Protein AF-A0A1Z8S984-F1 (afdb_monomer_lite)

Radius of gyration: 22.53 Å; chains: 1; bounding box: 60×29×44 Å

Secondary structure (DSSP, 8-state):
--HHHHHHHHHHHHHHHHS------S---HHHHHHHHHHHHHHHHHHH-SSHHHHHHHTTS-HHHHHHHHHHHT----

Sequence (78 aa):
MDRNREEQDAFFEFFEREFPRGNDTTTDTLPFELAYIEQKRIKLALDQCQNHTQAAKHLGIGRTNLLAKLKKYGISKN

Foldseek 3Di:
DCVPVVVVVVVVVVCCVVPPPPPPPVCCDVVNVVLVVVVVLLVVLLVVDPDLCSSCVVVVHDSVVSVVSCVVVVPDRD

Structure (mmCIF, N/CA/C/O backbone):
data_AF-A0A1Z8S984-F1
#
_entry.id   AF-A0A1Z8S984-F1
#
loop_
_atom_site.group_PDB
_atom_site.id
_atom_site.type_symbol
_atom_site.label_atom_id
_atom_site.label_alt_id
_atom_site.label_comp_id
_atom_site.label_asym_id
_atom_site.label_entity_id
_atom_site.label_seq_id
_atom_site.pdbx_PDB_ins_code
_atom_site.Cartn_x
_atom_site.Cartn_y
_atom_site.Cartn_z
_atom_site.occupancy
_atom_site.B_iso_or_equiv
_atom_site.auth_seq_id
_atom_site.auth_comp_id
_atom_site.auth_asym_id
_atom_site.auth_atom_id
_atom_site.pdbx_PDB_model_num
ATOM 1 N N . MET A 1 1 ? 45.431 -19.081 -31.291 1.00 50.53 1 MET A N 1
ATOM 2 C CA . MET A 1 1 ? 44.679 -17.826 -31.139 1.00 50.53 1 MET A CA 1
ATOM 3 C C . MET A 1 1 ? 43.356 -18.060 -31.858 1.00 50.53 1 MET A C 1
ATOM 5 O O . MET A 1 1 ? 43.395 -18.171 -33.066 1.00 50.53 1 MET A O 1
ATOM 9 N N . ASP A 1 2 ? 42.209 -18.310 -31.242 1.00 60.06 2 ASP A N 1
ATOM 10 C CA . ASP A 1 2 ? 41.829 -18.195 -29.837 1.00 60.06 2 ASP A CA 1
ATOM 11 C C . ASP A 1 2 ? 40.542 -19.034 -29.651 1.00 60.06 2 ASP A C 1
ATOM 13 O O . ASP A 1 2 ? 39.439 -18.509 -29.710 1.00 60.06 2 ASP A O 1
ATOM 17 N N . ARG A 1 3 ? 40.661 -20.368 -29.512 1.00 62.59 3 ARG A N 1
ATOM 18 C CA . ARG A 1 3 ? 39.501 -21.294 -29.407 1.00 62.59 3 ARG A CA 1
ATOM 19 C C . ARG A 1 3 ? 38.517 -20.896 -28.301 1.00 62.59 3 ARG A C 1
ATOM 21 O O . ARG A 1 3 ? 37.318 -21.081 -28.430 1.00 62.59 3 ARG A O 1
ATOM 28 N N . ASN A 1 4 ? 39.044 -20.276 -27.250 1.00 79.31 4 ASN A N 1
ATOM 29 C CA . ASN A 1 4 ? 38.266 -19.725 -26.149 1.00 79.31 4 ASN A CA 1
ATOM 30 C C . ASN A 1 4 ? 37.316 -18.603 -26.612 1.00 79.31 4 ASN A C 1
ATOM 32 O O . ASN A 1 4 ? 36.208 -18.478 -26.110 1.00 79.31 4 ASN A O 1
ATOM 36 N N . ARG A 1 5 ? 37.724 -17.801 -27.600 1.00 83.31 5 ARG A N 1
ATOM 37 C CA . ARG A 1 5 ? 36.904 -16.713 -28.134 1.00 83.31 5 ARG A CA 1
ATOM 38 C C . ARG A 1 5 ? 35.772 -17.233 -29.011 1.00 83.31 5 ARG A C 1
ATOM 40 O O . ARG A 1 5 ? 34.654 -16.774 -28.861 1.00 83.31 5 ARG A O 1
ATOM 47 N N . GLU A 1 6 ? 36.043 -18.230 -29.848 1.00 88.50 6 GLU A N 1
ATOM 48 C CA . GLU A 1 6 ? 35.015 -18.870 -30.682 1.00 88.50 6 GLU A CA 1
ATOM 49 C C . GLU A 1 6 ? 33.940 -19.561 -29.827 1.00 88.50 6 GLU A C 1
ATOM 51 O O . GLU A 1 6 ? 32.751 -19.438 -30.108 1.00 88.50 6 GLU A O 1
ATOM 56 N N . GLU A 1 7 ? 34.343 -20.238 -28.746 1.00 86.62 7 GLU A N 1
ATOM 57 C CA . GLU A 1 7 ? 33.408 -20.848 -27.792 1.00 86.62 7 GLU A CA 1
ATOM 58 C C . GLU A 1 7 ? 32.582 -19.798 -27.035 1.00 86.62 7 GLU A C 1
ATOM 60 O O . GLU A 1 7 ? 31.379 -19.982 -26.845 1.00 86.62 7 GLU A O 1
ATOM 65 N N . GLN A 1 8 ? 33.203 -18.684 -26.631 1.00 88.62 8 GLN A N 1
ATOM 66 C CA . GLN A 1 8 ? 32.494 -17.568 -26.002 1.00 88.62 8 GLN A CA 1
ATOM 67 C C . GLN A 1 8 ? 31.497 -16.923 -26.964 1.00 88.62 8 GLN A C 1
ATOM 69 O O . GLN A 1 8 ? 30.342 -16.731 -26.592 1.00 88.62 8 GLN A O 1
ATOM 74 N N . ASP A 1 9 ? 31.912 -16.634 -28.196 1.00 92.69 9 ASP A N 1
ATOM 75 C CA . ASP A 1 9 ? 31.061 -16.012 -29.210 1.00 92.69 9 ASP A CA 1
ATOM 76 C C . ASP A 1 9 ? 29.850 -16.912 -29.519 1.00 92.69 9 ASP A C 1
ATOM 78 O O . ASP A 1 9 ? 28.713 -16.440 -29.505 1.00 92.69 9 ASP A O 1
ATOM 82 N N . ALA A 1 10 ? 30.061 -18.226 -29.662 1.00 90.62 10 ALA A N 1
ATOM 83 C CA . ALA A 1 10 ? 28.981 -19.196 -29.853 1.00 90.62 10 ALA A CA 1
ATOM 84 C C . ALA A 1 10 ? 28.027 -19.277 -28.647 1.00 90.62 10 ALA A C 1
ATOM 86 O O . ALA A 1 10 ? 26.811 -19.404 -28.815 1.00 90.62 10 ALA A O 1
ATOM 87 N N . PHE A 1 11 ? 28.558 -19.190 -27.423 1.00 90.69 11 PHE A N 1
ATOM 88 C CA . PHE A 1 11 ? 27.746 -19.156 -26.207 1.00 90.69 11 PHE A CA 1
ATOM 89 C C . PHE A 1 11 ? 26.890 -17.885 -26.130 1.00 90.69 11 PHE A C 1
ATOM 91 O O . PHE A 1 11 ? 25.703 -17.970 -25.817 1.00 90.69 11 PHE A O 1
ATOM 98 N N . PHE A 1 12 ? 27.460 -16.718 -26.441 1.00 86.94 12 PHE A N 1
ATOM 99 C CA . PHE A 1 12 ? 26.728 -15.451 -26.432 1.00 86.94 12 PHE A CA 1
ATOM 100 C C . PHE A 1 12 ? 25.680 -15.378 -27.547 1.00 86.94 12 PHE A C 1
ATOM 102 O O . PHE A 1 12 ? 24.571 -14.916 -27.288 1.00 86.94 12 PHE A O 1
ATOM 109 N N . GLU A 1 13 ? 25.970 -15.887 -28.747 1.00 90.44 13 GLU A N 1
ATOM 110 C CA . GLU A 1 13 ? 24.976 -15.992 -29.824 1.00 90.44 13 GLU A CA 1
ATOM 111 C C . GLU A 1 13 ? 23.811 -16.907 -29.444 1.00 90.44 13 GLU A C 1
ATOM 113 O O . GLU A 1 13 ? 22.650 -16.563 -29.667 1.00 90.44 13 GLU A O 1
ATOM 118 N N . PHE A 1 14 ? 24.104 -18.063 -28.841 1.00 90.00 14 PHE A N 1
ATOM 119 C CA . PHE A 1 14 ? 23.070 -18.949 -28.312 1.00 90.00 14 PHE A CA 1
ATOM 120 C C . PHE A 1 14 ? 22.237 -18.237 -27.244 1.00 90.00 14 PHE A C 1
ATOM 122 O O . PHE A 1 14 ? 21.011 -18.276 -27.286 1.00 90.00 14 PHE A O 1
ATOM 129 N N . PHE A 1 15 ? 22.893 -17.548 -26.312 1.00 85.69 15 PHE A N 1
ATOM 130 C CA . PHE A 1 15 ? 22.218 -16.850 -25.229 1.00 85.69 15 PHE A CA 1
ATOM 131 C C . PHE A 1 15 ? 21.290 -15.741 -25.742 1.00 85.69 15 PHE A C 1
ATOM 133 O O . PHE A 1 15 ? 20.128 -15.710 -25.359 1.00 85.69 15 PHE A O 1
ATOM 140 N N . GLU A 1 16 ? 21.749 -14.880 -26.651 1.00 85.06 16 GLU A N 1
ATOM 141 C CA . GLU A 1 16 ? 20.919 -13.808 -27.225 1.00 85.06 16 GLU A CA 1
ATOM 142 C C . GLU A 1 16 ? 19.770 -14.353 -28.094 1.00 85.06 16 GLU A C 1
ATOM 144 O O . GLU A 1 16 ? 18.708 -13.735 -28.175 1.00 85.06 16 GLU A O 1
ATOM 149 N N . ARG A 1 17 ? 19.950 -15.520 -28.730 1.00 83.62 17 ARG A N 1
ATOM 150 C CA . ARG 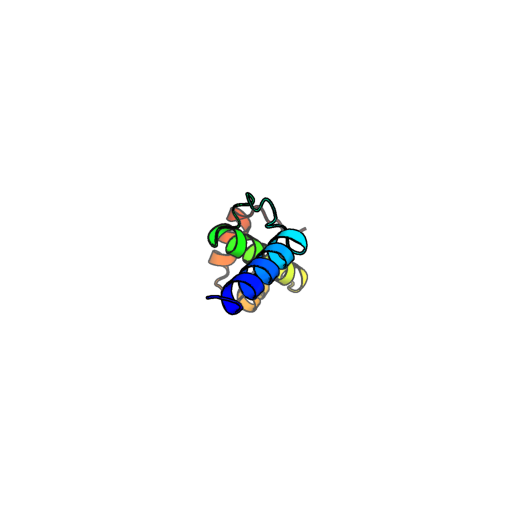A 1 17 ? 18.907 -16.164 -29.543 1.00 83.62 17 ARG A CA 1
ATOM 151 C C . ARG A 1 17 ? 17.823 -16.831 -28.698 1.00 83.62 17 ARG A C 1
ATOM 153 O O . ARG A 1 17 ? 16.644 -16.686 -29.009 1.00 83.62 17 ARG A O 1
ATOM 160 N N . GLU A 1 18 ? 18.216 -17.589 -27.677 1.00 86.25 18 GLU A N 1
ATOM 161 C CA . GLU A 1 18 ? 17.287 -18.368 -26.843 1.00 86.25 18 GLU A CA 1
ATOM 162 C C . GLU A 1 18 ? 16.695 -17.542 -25.690 1.00 86.25 18 GLU A C 1
ATOM 164 O O . GLU A 1 18 ? 15.590 -17.818 -25.226 1.00 86.25 18 GLU A O 1
ATOM 169 N N . PHE A 1 19 ? 17.407 -16.500 -25.253 1.00 78.88 19 PHE A N 1
ATOM 170 C CA . PHE A 1 19 ? 16.965 -15.526 -24.259 1.00 78.88 19 PHE A CA 1
ATOM 171 C C . PHE A 1 19 ? 16.973 -14.133 -24.892 1.00 78.88 19 PHE A C 1
ATOM 173 O O . PHE A 1 19 ? 17.781 -13.286 -24.496 1.00 78.88 19 PHE A O 1
ATOM 180 N N . PRO A 1 20 ? 16.094 -13.876 -25.884 1.00 72.50 20 PRO A N 1
ATOM 181 C CA . PRO A 1 20 ? 15.998 -12.556 -26.480 1.00 72.50 20 PRO A CA 1
ATOM 182 C C . PRO A 1 20 ? 15.761 -11.573 -25.348 1.00 72.50 20 PRO A C 1
ATOM 184 O O . PRO A 1 20 ? 14.832 -11.759 -24.554 1.00 72.50 20 PRO A O 1
ATOM 187 N N . ARG A 1 21 ? 16.620 -10.552 -25.246 1.00 67.19 21 ARG A N 1
ATOM 188 C CA . ARG A 1 21 ? 16.379 -9.441 -24.329 1.00 67.19 21 ARG A CA 1
ATOM 189 C C . ARG A 1 21 ? 14.976 -8.963 -24.646 1.00 67.19 21 ARG A C 1
ATOM 191 O O . ARG A 1 21 ? 14.729 -8.452 -25.741 1.00 67.19 21 ARG A O 1
ATOM 198 N N . GLY A 1 22 ? 14.046 -9.225 -23.729 1.00 60.53 22 GLY A N 1
ATOM 199 C CA . GLY A 1 22 ? 12.700 -8.703 -23.843 1.00 60.53 22 GLY A CA 1
ATOM 200 C C . GLY A 1 22 ? 12.841 -7.217 -24.126 1.00 60.53 22 GLY A C 1
ATOM 201 O O . GLY A 1 22 ? 13.785 -6.583 -23.649 1.00 60.53 22 GLY 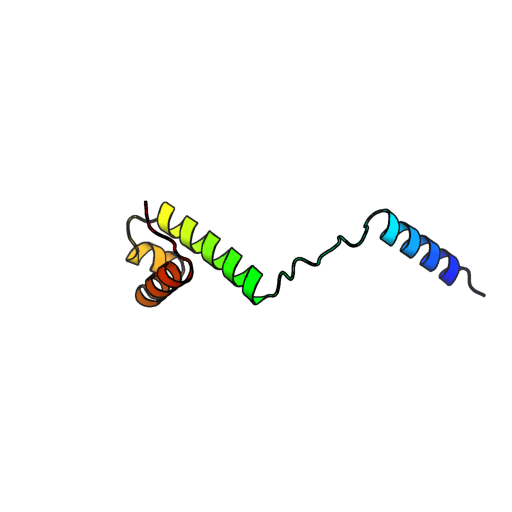A O 1
ATOM 202 N N . ASN A 1 23 ? 11.957 -6.666 -24.948 1.00 60.12 23 ASN A N 1
ATOM 203 C CA . ASN A 1 23 ? 11.850 -5.224 -25.119 1.00 60.12 23 ASN A CA 1
ATOM 204 C C . ASN A 1 23 ? 11.383 -4.594 -23.787 1.00 60.12 23 ASN A C 1
ATOM 206 O O . ASN A 1 23 ? 10.299 -4.011 -23.741 1.00 60.12 23 ASN A O 1
ATOM 210 N N . ASP A 1 24 ? 12.177 -4.725 -22.716 1.00 61.00 24 ASP A N 1
ATOM 211 C CA . ASP A 1 24 ? 12.014 -4.179 -21.370 1.00 61.00 24 ASP A CA 1
ATOM 212 C C . ASP A 1 24 ? 12.208 -2.669 -21.460 1.00 61.00 24 ASP A C 1
ATOM 214 O O . ASP A 1 24 ? 13.174 -2.052 -21.022 1.00 61.00 24 ASP A O 1
ATOM 218 N N . THR A 1 25 ? 11.239 -2.067 -22.128 1.00 57.12 25 THR A N 1
ATOM 219 C CA . THR A 1 25 ? 10.905 -0.656 -22.043 1.00 57.12 25 THR A CA 1
ATOM 220 C C . THR A 1 25 ? 9.803 -0.435 -21.014 1.00 57.12 25 THR A C 1
ATOM 222 O O . THR A 1 25 ? 9.412 0.708 -20.774 1.00 57.12 25 THR A O 1
ATOM 225 N N . THR A 1 26 ? 9.348 -1.486 -20.323 1.00 59.66 26 THR A N 1
ATOM 226 C CA . THR A 1 26 ? 8.701 -1.315 -19.029 1.00 59.66 26 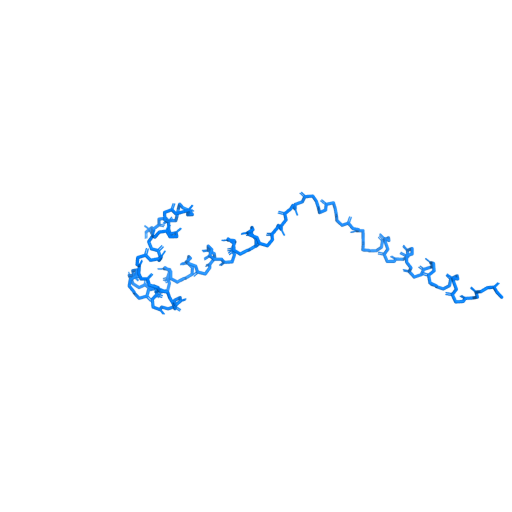THR A CA 1
ATOM 227 C C . THR A 1 26 ? 9.789 -0.970 -18.032 1.00 59.66 26 THR A C 1
ATOM 229 O O . THR A 1 26 ? 10.540 -1.806 -17.544 1.00 59.66 26 THR A O 1
ATOM 232 N N . THR A 1 27 ? 9.909 0.329 -17.805 1.00 61.25 27 THR A N 1
ATOM 233 C CA . THR A 1 27 ? 10.704 0.949 -16.754 1.00 61.25 27 THR A CA 1
ATOM 234 C C . THR A 1 27 ? 10.134 0.519 -15.399 1.00 61.25 27 THR A C 1
ATOM 236 O O . THR A 1 27 ? 9.512 1.309 -14.688 1.00 61.25 27 THR A O 1
ATOM 239 N N . ASP A 1 28 ? 10.355 -0.740 -15.022 1.00 67.69 28 ASP A N 1
ATOM 240 C CA . ASP A 1 28 ? 10.145 -1.246 -13.668 1.00 67.69 28 ASP A CA 1
ATOM 241 C C . ASP A 1 28 ? 11.263 -0.680 -12.792 1.00 67.69 28 ASP A C 1
ATOM 243 O O . ASP A 1 28 ? 12.208 -1.328 -12.360 1.00 67.69 28 ASP A O 1
ATOM 247 N N . THR A 1 29 ? 11.202 0.635 -12.605 1.00 85.88 29 THR A N 1
ATOM 248 C CA . THR A 1 29 ? 12.084 1.333 -11.686 1.00 85.88 29 THR A CA 1
ATOM 249 C C . THR A 1 29 ? 11.809 0.814 -10.279 1.00 85.88 29 THR A C 1
ATOM 251 O O . THR A 1 29 ? 10.666 0.502 -9.938 1.00 85.88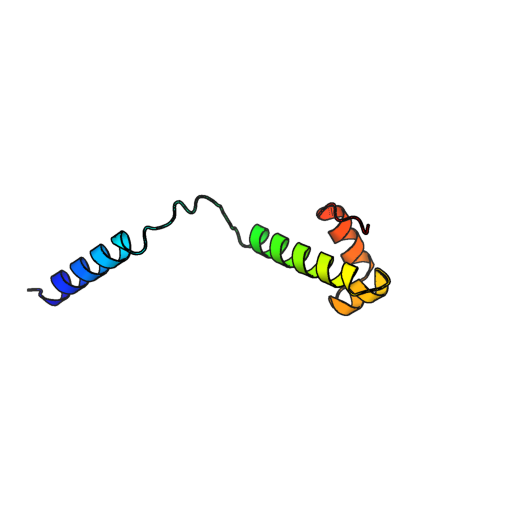 29 THR A O 1
ATOM 254 N N . LEU A 1 30 ? 12.829 0.802 -9.422 1.00 86.81 30 LEU A N 1
ATOM 255 C CA . LEU A 1 30 ? 12.676 0.406 -8.020 1.00 86.81 30 LEU A CA 1
ATOM 256 C C . LEU A 1 30 ? 11.446 1.056 -7.330 1.00 86.81 30 LEU A C 1
ATOM 258 O O . LEU A 1 30 ? 10.714 0.356 -6.630 1.00 86.81 30 LEU A O 1
ATOM 262 N N . PRO A 1 31 ? 11.127 2.356 -7.535 1.00 91.00 31 PRO A N 1
ATOM 263 C CA . PRO A 1 31 ? 9.894 2.943 -7.008 1.00 91.00 31 PRO A CA 1
ATOM 264 C C . PRO A 1 31 ? 8.596 2.277 -7.490 1.00 91.00 31 PRO A C 1
ATOM 266 O O . PRO A 1 31 ? 7.646 2.185 -6.709 1.00 91.00 31 PRO A O 1
ATOM 269 N N . PHE A 1 32 ? 8.534 1.833 -8.747 1.00 90.31 32 PHE A N 1
ATOM 270 C CA . PHE A 1 32 ? 7.369 1.148 -9.306 1.00 90.31 32 PHE A CA 1
ATOM 271 C C . PHE A 1 32 ? 7.193 -0.241 -8.686 1.00 90.31 32 PHE A C 1
ATOM 273 O O . PHE A 1 32 ? 6.112 -0.557 -8.183 1.00 90.31 32 PHE A O 1
ATOM 280 N N . GLU A 1 33 ? 8.268 -1.027 -8.617 1.00 92.06 33 GLU A N 1
ATOM 281 C CA . GLU A 1 33 ? 8.257 -2.357 -7.997 1.00 92.06 33 GLU A CA 1
ATOM 282 C C . GLU A 1 33 ? 7.845 -2.290 -6.521 1.00 92.06 33 GLU A C 1
ATOM 284 O O . GLU A 1 33 ? 6.967 -3.030 -6.064 1.00 92.06 33 GLU A O 1
ATOM 289 N N . LEU A 1 34 ? 8.416 -1.341 -5.771 1.00 94.62 34 LEU A N 1
ATOM 290 C CA . LEU A 1 34 ? 8.059 -1.117 -4.372 1.00 94.62 34 LEU A CA 1
ATOM 291 C C . LEU A 1 34 ? 6.587 -0.725 -4.221 1.00 94.62 34 LEU A C 1
ATOM 293 O O . LEU A 1 34 ? 5.912 -1.229 -3.323 1.00 94.62 34 LEU A O 1
ATOM 297 N N . ALA A 1 35 ? 6.063 0.134 -5.102 1.00 94.56 35 ALA A N 1
ATOM 298 C CA . ALA A 1 35 ? 4.651 0.506 -5.085 1.00 94.56 35 ALA A CA 1
ATOM 299 C C . ALA A 1 35 ? 3.742 -0.695 -5.383 1.00 94.56 35 ALA A C 1
ATOM 301 O O . ALA A 1 35 ? 2.683 -0.829 -4.766 1.00 94.56 35 ALA A O 1
ATOM 302 N N . TYR A 1 36 ? 4.144 -1.577 -6.296 1.00 94.12 36 TYR A N 1
ATOM 303 C CA . TYR A 1 36 ? 3.405 -2.791 -6.623 1.00 94.12 36 TYR A CA 1
ATOM 304 C C . TYR A 1 36 ? 3.363 -3.780 -5.450 1.00 94.12 36 TYR A C 1
ATOM 306 O O . TYR A 1 36 ? 2.283 -4.238 -5.056 1.00 94.12 36 TYR A O 1
ATOM 314 N N . ILE A 1 37 ? 4.521 -4.068 -4.846 1.00 96.38 37 ILE A N 1
ATOM 315 C CA . ILE A 1 37 ? 4.631 -4.940 -3.667 1.00 96.38 37 ILE A CA 1
ATOM 316 C C . ILE A 1 37 ? 3.810 -4.363 -2.511 1.00 96.38 37 ILE A C 1
ATOM 318 O O . ILE A 1 37 ? 3.036 -5.082 -1.874 1.00 96.38 37 ILE A O 1
ATOM 322 N N . GLU A 1 38 ? 3.928 -3.059 -2.268 1.00 97.25 38 GLU A N 1
ATOM 323 C CA . GLU A 1 38 ? 3.201 -2.375 -1.206 1.00 97.25 38 GLU A CA 1
ATOM 324 C C . GLU A 1 38 ? 1.680 -2.494 -1.383 1.00 97.25 38 GLU A C 1
ATOM 326 O O . GLU A 1 38 ? 0.985 -2.900 -0.450 1.00 97.25 38 GLU A O 1
ATOM 331 N N . GLN A 1 39 ? 1.157 -2.228 -2.583 1.00 97.31 39 GLN A N 1
ATOM 332 C CA . GLN A 1 39 ? -0.272 -2.375 -2.878 1.00 97.31 39 GLN A CA 1
ATOM 333 C C . GLN A 1 39 ? -0.764 -3.811 -2.670 1.00 97.31 39 GLN A C 1
ATOM 335 O O . GLN A 1 39 ? -1.815 -4.013 -2.056 1.00 97.31 39 GLN A O 1
ATOM 340 N N . LYS A 1 40 ? -0.010 -4.812 -3.144 1.00 97.44 40 LYS A N 1
ATOM 341 C CA . LYS A 1 40 ? -0.348 -6.232 -2.953 1.00 97.44 40 LYS A CA 1
ATOM 342 C C . LYS A 1 40 ? -0.445 -6.599 -1.476 1.00 97.44 40 LYS A C 1
ATOM 344 O O . LYS A 1 40 ? -1.427 -7.210 -1.058 1.00 97.44 40 LYS A O 1
ATOM 349 N N . ARG A 1 41 ? 0.555 -6.214 -0.678 1.00 98.06 41 ARG A N 1
ATOM 350 C CA . ARG A 1 41 ? 0.593 -6.517 0.761 1.00 98.06 41 ARG A CA 1
ATOM 351 C C . ARG A 1 41 ? -0.527 -5.809 1.517 1.00 98.06 41 ARG A C 1
ATOM 353 O O . ARG A 1 41 ? -1.147 -6.427 2.377 1.00 98.06 41 ARG A O 1
ATOM 360 N N . ILE A 1 42 ? -0.819 -4.555 1.170 1.00 97.81 42 ILE A N 1
ATOM 361 C CA . ILE A 1 42 ? -1.926 -3.798 1.764 1.00 97.81 42 ILE A CA 1
ATOM 362 C C . ILE A 1 42 ? -3.268 -4.480 1.491 1.00 97.81 42 ILE A C 1
ATOM 364 O O . ILE A 1 42 ? -4.019 -4.698 2.437 1.00 97.81 42 ILE A O 1
ATOM 368 N N . LYS A 1 43 ? -3.558 -4.851 0.237 1.00 97.12 43 LYS A N 1
ATOM 369 C CA . LYS A 1 43 ? -4.814 -5.534 -0.124 1.00 97.12 43 LYS A CA 1
ATOM 370 C C . LYS A 1 43 ? -4.979 -6.842 0.649 1.00 97.12 43 LYS A C 1
ATOM 372 O O . LYS A 1 43 ? -5.986 -7.025 1.319 1.00 97.12 43 LYS A O 1
ATOM 377 N N . LEU A 1 44 ? -3.939 -7.678 0.668 1.00 97.19 44 LEU A N 1
ATOM 378 C CA . LEU A 1 44 ? -3.955 -8.934 1.419 1.00 97.19 44 LEU A CA 1
ATOM 379 C C . LEU A 1 44 ? -4.230 -8.717 2.917 1.00 97.19 44 LEU A C 1
ATOM 381 O O . LEU A 1 44 ? -5.035 -9.430 3.510 1.00 97.19 44 LEU A O 1
ATOM 385 N N . ALA A 1 45 ? -3.595 -7.717 3.533 1.00 97.38 45 ALA A N 1
ATOM 386 C CA . ALA A 1 45 ? -3.817 -7.411 4.943 1.00 97.38 45 ALA A CA 1
ATOM 387 C C . ALA A 1 45 ? -5.241 -6.897 5.218 1.00 97.38 45 ALA A C 1
ATOM 389 O O . ALA A 1 45 ? -5.792 -7.186 6.279 1.00 97.38 45 ALA A O 1
ATOM 390 N N . LEU A 1 46 ? -5.840 -6.141 4.291 1.00 96.25 46 LEU A N 1
ATOM 391 C CA . LEU A 1 46 ? -7.225 -5.674 4.409 1.00 96.25 46 LEU A CA 1
ATOM 392 C C . LEU A 1 46 ? -8.242 -6.814 4.302 1.00 96.25 46 LEU A C 1
ATOM 394 O O . LEU A 1 46 ? -9.242 -6.766 5.018 1.00 96.25 46 LEU A O 1
ATOM 398 N N . ASP A 1 47 ? -7.964 -7.817 3.468 1.00 96.25 47 ASP A N 1
ATOM 399 C CA . ASP A 1 47 ? -8.809 -9.006 3.310 1.00 96.25 47 ASP A CA 1
ATOM 400 C C . ASP A 1 47 ? -8.721 -9.924 4.537 1.00 96.25 47 ASP A C 1
ATOM 402 O O . ASP A 1 47 ? -9.721 -10.461 5.006 1.00 96.25 47 ASP A O 1
ATOM 406 N N . GLN A 1 48 ? -7.519 -10.080 5.099 1.00 96.12 48 GLN A N 1
ATOM 407 C CA . GLN A 1 48 ? -7.273 -10.950 6.253 1.00 96.12 48 GLN A CA 1
ATOM 408 C C . GLN A 1 48 ? -7.703 -10.334 7.592 1.00 96.12 48 GLN A C 1
ATOM 410 O O . GLN A 1 48 ? -7.898 -11.057 8.569 1.00 96.12 48 GLN A O 1
ATOM 415 N N . CYS A 1 49 ? -7.827 -9.006 7.670 1.00 95.88 49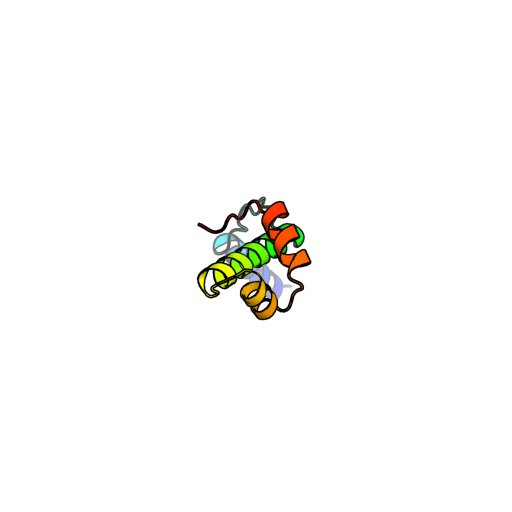 CYS A N 1
ATOM 416 C CA . CYS A 1 49 ? -8.095 -8.298 8.919 1.00 95.88 49 CYS A CA 1
ATOM 417 C C . CYS A 1 49 ? -9.479 -7.639 8.944 1.00 95.88 49 CYS A C 1
ATOM 419 O O . CYS A 1 49 ? -9.942 -7.003 7.997 1.00 95.88 49 CYS A O 1
ATOM 421 N N . GLN A 1 50 ? -10.101 -7.658 10.120 1.00 93.44 50 GLN A N 1
ATOM 422 C CA . GLN A 1 50 ? -11.421 -7.058 10.337 1.00 93.44 50 GLN A CA 1
ATOM 423 C C . GLN A 1 50 ? -11.405 -5.528 10.152 1.00 93.44 50 GLN A C 1
ATOM 425 O O . GLN A 1 50 ? -12.341 -4.945 9.606 1.00 93.44 50 GLN A O 1
ATOM 430 N N . ASN A 1 51 ? -10.326 -4.852 10.561 1.00 94.75 51 ASN A N 1
ATOM 431 C CA . ASN A 1 51 ? -10.232 -3.390 10.537 1.00 94.75 51 ASN A CA 1
ATOM 432 C C . ASN A 1 51 ? -8.815 -2.875 10.228 1.00 94.75 51 ASN A C 1
ATOM 434 O O . ASN A 1 51 ? -7.826 -3.603 10.309 1.00 94.75 51 ASN A O 1
ATOM 438 N N . HIS A 1 52 ? -8.716 -1.579 9.912 1.00 95.81 52 HIS A N 1
ATOM 439 C CA . HIS A 1 52 ? -7.454 -0.925 9.542 1.00 95.81 52 HIS A CA 1
ATOM 440 C C . HIS A 1 52 ? -6.407 -0.919 10.661 1.00 95.81 52 HIS A C 1
ATOM 442 O O . HIS A 1 52 ? -5.215 -0.893 10.374 1.00 95.81 52 HIS A O 1
ATOM 448 N N . THR A 1 53 ? -6.818 -0.942 11.932 1.00 97.50 53 THR A N 1
ATOM 449 C CA . THR A 1 53 ? -5.873 -0.997 13.057 1.00 97.50 53 THR A CA 1
ATOM 450 C C . THR A 1 53 ? -5.153 -2.345 13.086 1.00 97.50 53 THR A C 1
ATOM 452 O O . THR A 1 53 ? -3.932 -2.384 13.220 1.00 97.50 53 THR A O 1
ATOM 455 N N . GLN A 1 54 ? -5.892 -3.443 12.900 1.00 97.94 54 GLN A N 1
ATOM 456 C CA . GLN A 1 54 ? -5.317 -4.785 12.795 1.00 97.94 54 GLN A CA 1
ATOM 457 C C . GLN A 1 54 ? -4.461 -4.939 11.535 1.00 97.94 54 GLN A C 1
ATOM 459 O O . GLN A 1 54 ? -3.335 -5.416 11.640 1.00 97.94 54 GLN A O 1
ATOM 464 N N . ALA A 1 55 ? -4.936 -4.461 10.378 1.00 97.75 55 ALA A N 1
ATOM 465 C CA . ALA A 1 55 ? -4.172 -4.513 9.129 1.00 97.75 55 ALA A CA 1
ATOM 466 C C . ALA A 1 55 ? -2.842 -3.745 9.232 1.00 97.75 55 ALA A C 1
ATOM 468 O O . ALA A 1 5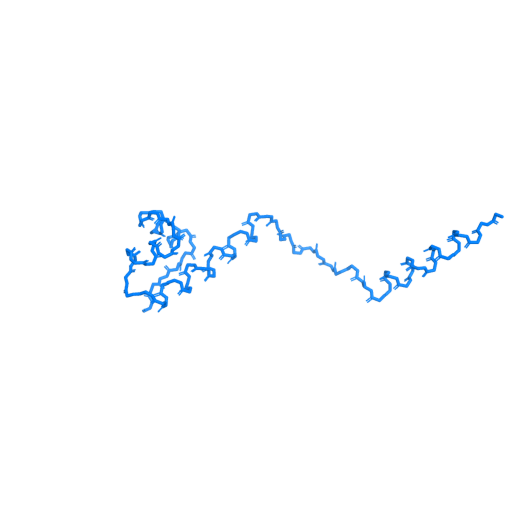5 ? -1.798 -4.256 8.838 1.00 97.75 55 ALA A O 1
ATOM 469 N N . ALA A 1 56 ? -2.851 -2.545 9.822 1.00 98.00 56 ALA A N 1
ATOM 470 C CA . ALA A 1 56 ? -1.636 -1.760 10.037 1.00 98.00 56 ALA A CA 1
ATOM 471 C C . ALA A 1 56 ? -0.649 -2.485 10.965 1.00 98.00 56 ALA A C 1
ATOM 473 O O . ALA A 1 56 ? 0.537 -2.572 10.652 1.00 98.00 56 ALA A O 1
ATOM 474 N N . LYS A 1 57 ? -1.149 -3.084 12.058 1.00 98.06 57 LYS A N 1
ATOM 475 C CA . LYS A 1 57 ? -0.337 -3.907 12.964 1.00 98.06 57 LYS A CA 1
ATOM 476 C C . LYS A 1 57 ? 0.252 -5.128 12.248 1.00 98.06 57 LYS A C 1
ATOM 478 O O . LYS A 1 57 ? 1.427 -5.412 12.438 1.00 98.06 57 LYS A O 1
ATOM 483 N N . HIS A 1 58 ? -0.533 -5.814 11.415 1.00 97.25 58 HIS A N 1
ATOM 484 C CA . HIS A 1 58 ? -0.080 -6.963 10.625 1.00 97.25 58 HIS A CA 1
ATOM 485 C C . HIS A 1 58 ? 1.020 -6.580 9.622 1.00 97.25 58 HIS A C 1
ATOM 487 O O . HIS A 1 58 ? 1.977 -7.322 9.430 1.00 97.25 58 HIS A O 1
ATOM 493 N N . LEU A 1 59 ? 0.914 -5.394 9.021 1.00 97.50 59 LEU A N 1
ATOM 494 C CA . LEU A 1 59 ? 1.921 -4.836 8.116 1.00 97.50 59 LEU A CA 1
ATOM 495 C C . LEU A 1 59 ? 3.142 -4.243 8.839 1.00 97.50 59 LEU A C 1
ATOM 497 O O . LEU A 1 59 ? 4.097 -3.854 8.174 1.00 97.50 59 LEU A O 1
ATOM 501 N N . GLY A 1 60 ? 3.121 -4.139 10.172 1.00 98.19 60 GLY A N 1
ATOM 502 C CA . GLY A 1 60 ? 4.204 -3.531 10.948 1.00 98.19 60 GLY A CA 1
ATOM 503 C C . GLY A 1 60 ? 4.318 -2.010 10.783 1.00 98.19 60 GLY A C 1
ATOM 504 O O . GLY A 1 60 ? 5.396 -1.457 10.978 1.00 98.19 60 GLY A O 1
ATOM 505 N N . ILE A 1 61 ? 3.229 -1.321 10.424 1.00 98.12 61 ILE A N 1
ATOM 506 C CA . ILE A 1 61 ? 3.205 0.135 10.209 1.00 98.12 61 ILE A CA 1
ATOM 507 C C . ILE A 1 61 ? 2.158 0.829 11.087 1.00 98.12 61 ILE A C 1
ATOM 509 O O . ILE A 1 61 ? 1.213 0.221 11.588 1.00 98.12 61 ILE A O 1
ATOM 513 N N . GLY A 1 62 ? 2.292 2.146 11.258 1.00 98.12 62 GLY A N 1
ATOM 514 C CA . GLY A 1 62 ? 1.286 2.949 11.956 1.00 98.12 62 GLY A CA 1
ATOM 515 C C . GLY A 1 62 ? -0.035 3.037 11.180 1.00 98.12 62 GLY A C 1
ATOM 516 O O . GLY A 1 62 ? -0.044 3.151 9.955 1.00 98.12 62 GLY A O 1
ATOM 517 N N . ARG A 1 63 ? -1.173 3.074 11.888 1.00 97.81 63 ARG A N 1
ATOM 518 C CA . ARG A 1 63 ? -2.508 3.201 11.265 1.00 97.81 63 ARG A CA 1
ATOM 519 C C . ARG A 1 63 ? -2.627 4.436 10.366 1.00 97.81 63 ARG A C 1
ATOM 521 O O . ARG A 1 63 ? -3.154 4.336 9.265 1.00 97.81 63 ARG A O 1
ATOM 528 N N . THR A 1 64 ? -2.118 5.588 10.802 1.00 98.12 64 THR A N 1
ATOM 529 C CA . THR A 1 64 ? -2.121 6.826 10.000 1.00 98.12 64 THR A CA 1
ATOM 530 C C . THR A 1 64 ? -1.305 6.673 8.714 1.00 98.12 64 THR A C 1
ATOM 532 O O . THR A 1 64 ? -1.717 7.158 7.664 1.00 98.12 64 THR A O 1
ATOM 535 N N . ASN A 1 65 ? -0.187 5.941 8.776 1.00 98.31 65 ASN A N 1
ATOM 536 C CA . ASN A 1 65 ? 0.647 5.640 7.614 1.00 98.31 65 ASN A CA 1
ATOM 537 C C . ASN A 1 65 ? -0.102 4.734 6.617 1.00 98.31 65 ASN A C 1
ATOM 539 O O . ASN A 1 65 ? -0.140 5.050 5.428 1.00 98.31 65 ASN A O 1
ATOM 543 N N . LEU A 1 66 ? -0.796 3.696 7.105 1.00 98.00 66 LEU A N 1
ATOM 544 C CA . LEU A 1 66 ? -1.674 2.869 6.271 1.00 98.00 66 LEU A CA 1
ATOM 545 C C . LEU A 1 66 ? -2.745 3.719 5.570 1.00 98.00 66 LEU A C 1
ATOM 547 O O . LEU A 1 66 ? -2.882 3.630 4.356 1.00 98.00 66 LEU A O 1
ATOM 551 N N . LEU A 1 67 ? -3.464 4.583 6.296 1.00 97.38 67 LEU A N 1
ATOM 552 C CA . LEU A 1 67 ? -4.506 5.434 5.703 1.00 97.38 67 LEU A CA 1
ATOM 553 C C . LEU A 1 67 ? -3.958 6.367 4.610 1.00 97.38 67 LEU A C 1
ATOM 555 O O . LEU A 1 67 ? -4.590 6.529 3.566 1.00 97.38 67 LEU A O 1
ATOM 559 N N . ALA A 1 68 ? -2.771 6.944 4.814 1.00 98.06 68 ALA A N 1
ATOM 560 C CA . ALA A 1 68 ? -2.111 7.762 3.799 1.00 98.06 68 ALA A CA 1
ATOM 561 C C . ALA A 1 68 ? -1.766 6.946 2.540 1.00 98.06 68 ALA A C 1
ATOM 563 O O . ALA A 1 68 ? -1.961 7.429 1.425 1.00 98.06 68 ALA A O 1
ATOM 564 N N . LYS A 1 69 ? -1.311 5.696 2.703 1.00 97.56 69 LYS A N 1
ATOM 565 C CA . LYS A 1 69 ? -1.022 4.780 1.588 1.00 97.56 69 LYS A CA 1
ATOM 566 C C . LYS A 1 69 ? -2.285 4.342 0.848 1.00 97.56 69 LYS A C 1
ATOM 568 O O . LYS A 1 69 ? -2.278 4.333 -0.377 1.00 97.56 69 LYS A O 1
ATOM 573 N N . LEU A 1 70 ? -3.382 4.061 1.554 1.00 97.25 70 LEU A N 1
ATOM 574 C CA . LEU A 1 70 ? -4.676 3.765 0.924 1.00 97.25 70 LEU A CA 1
ATOM 575 C C . LEU A 1 70 ? -5.138 4.921 0.036 1.00 97.25 70 LEU A C 1
ATOM 577 O O . LEU A 1 70 ? -5.513 4.696 -1.112 1.00 97.25 70 LEU A O 1
ATOM 581 N N . LYS A 1 71 ? -5.016 6.162 0.528 1.00 97.06 71 LYS A N 1
ATOM 582 C CA . LYS A 1 71 ? -5.303 7.363 -0.264 1.00 97.06 71 LYS A CA 1
ATOM 583 C C . LYS A 1 71 ? -4.353 7.503 -1.457 1.00 97.06 71 LYS A C 1
ATOM 585 O O . LYS A 1 71 ? -4.816 7.777 -2.557 1.00 97.06 71 LYS A O 1
ATOM 590 N N . LYS A 1 72 ? -3.045 7.297 -1.251 1.00 96.44 72 LYS A N 1
ATOM 591 C CA . LYS A 1 72 ? -2.020 7.370 -2.308 1.00 96.44 72 LYS A CA 1
ATOM 592 C C . LYS A 1 72 ? -2.313 6.404 -3.460 1.00 96.44 72 LYS A C 1
ATOM 594 O O . LYS A 1 72 ? -2.121 6.775 -4.610 1.00 96.44 72 LYS A O 1
ATOM 599 N N . TYR A 1 73 ? -2.757 5.187 -3.150 1.00 96.25 73 TYR A N 1
ATOM 600 C CA . TYR A 1 73 ? -2.982 4.128 -4.139 1.00 96.25 73 TYR A CA 1
ATOM 601 C C . TYR A 1 73 ? -4.443 3.964 -4.576 1.00 96.25 73 TYR A C 1
ATOM 603 O O . TYR A 1 73 ? -4.733 3.068 -5.361 1.00 96.25 73 TYR A O 1
ATOM 611 N N . GLY A 1 74 ? -5.369 4.782 -4.066 1.00 96.06 74 GLY A N 1
ATOM 612 C CA . GLY A 1 74 ? -6.792 4.673 -4.399 1.00 96.06 74 GLY A CA 1
ATOM 613 C C . GLY A 1 74 ? -7.431 3.343 -3.976 1.00 96.06 74 GLY A C 1
ATOM 614 O O . GLY A 1 74 ? -8.329 2.854 -4.652 1.00 96.06 74 GLY A O 1
ATOM 615 N N . ILE A 1 75 ? -6.961 2.731 -2.884 1.00 93.12 75 ILE A N 1
ATOM 616 C CA . ILE A 1 75 ? -7.488 1.452 -2.385 1.00 93.12 75 ILE A CA 1
ATOM 617 C C . ILE A 1 75 ? -8.625 1.735 -1.395 1.00 93.12 75 ILE A C 1
ATOM 619 O O . ILE A 1 75 ? -8.379 2.232 -0.294 1.00 93.12 75 ILE A O 1
ATOM 623 N N . SER A 1 76 ? -9.858 1.386 -1.763 1.00 80.88 76 SER A N 1
ATOM 624 C CA . SER A 1 76 ? -11.019 1.354 -0.864 1.00 80.88 76 SER A CA 1
ATOM 625 C C . SER A 1 76 ? -11.278 -0.067 -0.361 1.00 80.88 76 SER A C 1
ATOM 627 O O . SER A 1 76 ? -11.126 -1.030 -1.111 1.00 80.88 76 SER A O 1
ATOM 629 N N . LYS A 1 77 ? -11.675 -0.204 0.910 1.00 67.31 77 LYS A N 1
ATOM 630 C CA . LYS A 1 77 ? -12.191 -1.473 1.439 1.00 67.31 77 LYS A CA 1
ATOM 631 C C . LYS A 1 77 ? -13.613 -1.658 0.889 1.00 67.31 77 LYS A C 1
ATOM 633 O O . LYS A 1 77 ? -14.435 -0.770 1.112 1.00 67.31 77 LYS A O 1
ATOM 638 N N . ASN A 1 78 ? -13.847 -2.736 0.136 1.00 56.97 78 ASN A N 1
ATOM 639 C CA . ASN A 1 78 ? -15.192 -3.166 -0.267 1.00 56.97 78 ASN A CA 1
ATOM 640 C C . ASN A 1 78 ? -15.958 -3.738 0.929 1.00 56.97 78 ASN A C 1
ATOM 642 O O . ASN A 1 78 ? -15.293 -4.290 1.840 1.00 56.97 78 ASN A O 1
#

pLDDT: mean 87.77, std 13.28, range [50.53, 98.31]